Protein AF-A0A6Y3K662-F1 (afdb_monomer_lite)

Sequence (107 aa):
YLSFSSQSGLGRIIANTASINRITHNINVAFVADLAATLLAMVRSGDGVAWIPQSLARQDIEAKTIVTAAEKESNLWVPIVIRLYRPAKRMPPDAEELWEIFVEEQI

Structure (mmCIF, N/CA/C/O backbone):
data_AF-A0A6Y3K662-F1
#
_entry.id   AF-A0A6Y3K662-F1
#
loop_
_atom_site.group_PDB
_atom_site.id
_atom_site.type_symbol
_atom_site.label_atom_id
_atom_site.label_alt_id
_atom_site.label_comp_id
_atom_site.label_asym_id
_atom_site.label_entity_id
_atom_site.label_seq_id
_atom_site.pdbx_PDB_ins_code
_atom_site.Cartn_x
_atom_site.Cartn_y
_atom_site.Cartn_z
_atom_site.occupancy
_atom_site.B_iso_or_equiv
_atom_site.auth_seq_id
_atom_site.auth_comp_id
_atom_site.auth_asym_id
_atom_site.auth_atom_id
_atom_site.pdbx_PDB_model_num
ATOM 1 N N . TYR A 1 1 ? -10.172 -5.797 10.967 1.00 96.50 1 TYR A N 1
ATOM 2 C CA . TYR A 1 1 ? -9.280 -4.876 10.241 1.00 96.50 1 TYR A CA 1
ATOM 3 C C . TYR A 1 1 ? -9.619 -4.915 8.759 1.00 96.50 1 TYR A C 1
ATOM 5 O O . TYR A 1 1 ? -10.269 -5.860 8.313 1.00 96.50 1 TYR A O 1
ATOM 13 N N . LEU A 1 2 ? -9.237 -3.880 8.021 1.00 98.19 2 LEU A N 1
ATOM 14 C CA . LEU A 1 2 ? -9.445 -3.779 6.581 1.00 98.19 2 LEU A CA 1
ATOM 15 C C . LEU A 1 2 ? -8.182 -4.319 5.899 1.00 98.19 2 LEU A C 1
ATOM 17 O O . LEU A 1 2 ? -7.081 -3.818 6.143 1.00 98.19 2 LEU A O 1
ATOM 21 N N . SER A 1 3 ? -8.324 -5.385 5.116 1.00 97.69 3 SER A N 1
ATOM 22 C CA . SER A 1 3 ? -7.195 -6.135 4.569 1.00 97.69 3 SER A CA 1
ATOM 23 C C . SER A 1 3 ? -7.004 -5.867 3.085 1.00 97.69 3 SER A C 1
ATOM 25 O O . SER A 1 3 ? -7.952 -5.627 2.340 1.00 97.69 3 SER A O 1
ATOM 27 N N . PHE A 1 4 ? -5.766 -6.001 2.629 1.00 97.81 4 PHE A N 1
ATOM 28 C CA . PHE A 1 4 ? -5.522 -6.190 1.210 1.00 97.81 4 PHE A CA 1
ATOM 29 C C . PHE A 1 4 ? -5.912 -7.607 0.775 1.00 97.81 4 PHE A C 1
ATOM 31 O O . PHE A 1 4 ? -5.860 -8.543 1.580 1.00 97.81 4 PHE A O 1
ATOM 38 N N . SER A 1 5 ? -6.266 -7.770 -0.499 1.00 96.56 5 SER A N 1
ATOM 39 C CA . SER A 1 5 ? -6.419 -9.091 -1.115 1.00 96.56 5 SER A CA 1
ATOM 40 C C . SER A 1 5 ? -5.056 -9.767 -1.349 1.00 96.56 5 SER A C 1
ATOM 42 O O . SER A 1 5 ? -4.008 -9.115 -1.346 1.00 96.56 5 SER A O 1
ATOM 44 N N . SER A 1 6 ? -5.065 -11.073 -1.632 1.00 93.69 6 SER A N 1
ATOM 45 C CA . SER A 1 6 ? -3.867 -11.831 -2.027 1.00 93.69 6 SER A CA 1
ATOM 46 C C . SER A 1 6 ? -3.300 -11.439 -3.403 1.00 93.69 6 SER A C 1
ATOM 48 O O . SER A 1 6 ? -2.123 -11.689 -3.685 1.00 93.69 6 SER A O 1
ATOM 50 N N . GLN A 1 7 ? -4.102 -10.791 -4.253 1.00 93.94 7 GLN A N 1
ATOM 51 C CA . GLN A 1 7 ? -3.681 -10.300 -5.569 1.00 93.94 7 GLN A CA 1
ATOM 52 C C . GLN A 1 7 ? -2.913 -8.977 -5.471 1.00 93.94 7 GLN A C 1
ATOM 54 O O . GLN A 1 7 ? -2.045 -8.701 -6.306 1.00 93.94 7 GLN A O 1
ATOM 59 N N . SER A 1 8 ? -3.133 -8.204 -4.405 1.00 95.69 8 SER A N 1
ATOM 60 C CA . SER A 1 8 ? -2.401 -6.966 -4.145 1.00 95.69 8 SER A CA 1
ATOM 61 C C . SER A 1 8 ? -0.932 -7.231 -3.808 1.00 95.69 8 SER A C 1
ATOM 63 O O . SER A 1 8 ? -0.600 -8.059 -2.956 1.00 95.69 8 SER A O 1
ATOM 65 N N . GLY A 1 9 ? -0.027 -6.472 -4.435 1.00 94.50 9 GLY A N 1
ATOM 66 C CA . GLY A 1 9 ? 1.394 -6.480 -4.072 1.00 94.50 9 GLY A CA 1
ATOM 67 C C . GLY A 1 9 ? 1.616 -6.100 -2.606 1.00 94.50 9 GLY A C 1
ATOM 68 O O . GLY A 1 9 ? 2.377 -6.768 -1.910 1.00 94.50 9 GLY A O 1
ATOM 69 N N . LEU A 1 10 ? 0.882 -5.096 -2.111 1.00 95.69 10 LEU A N 1
ATOM 70 C CA . LEU A 1 10 ? 0.909 -4.709 -0.698 1.00 95.69 10 LEU A CA 1
ATOM 71 C C . LEU A 1 10 ? 0.350 -5.821 0.191 1.00 95.69 10 LEU A C 1
ATOM 73 O O . LEU A 1 10 ? 0.942 -6.121 1.222 1.00 95.69 10 LEU A O 1
ATOM 77 N N . GLY A 1 11 ? -0.723 -6.491 -0.234 1.00 95.88 11 GLY A N 1
ATOM 78 C CA . GLY A 1 11 ? -1.266 -7.643 0.488 1.00 95.88 11 GLY A CA 1
ATO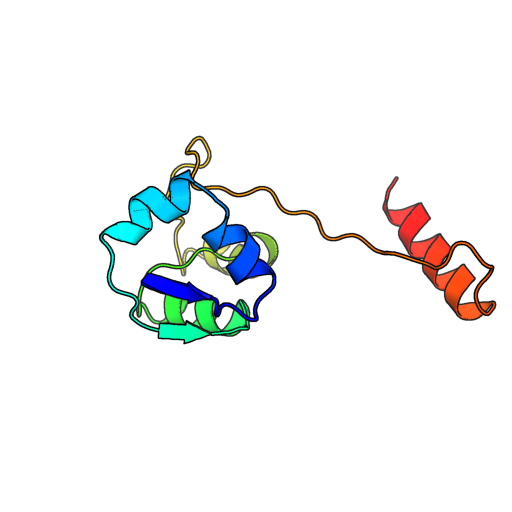M 79 C C . GLY A 1 11 ? -0.250 -8.762 0.673 1.00 95.88 11 GLY A C 1
ATOM 80 O O . GLY A 1 11 ? -0.116 -9.284 1.777 1.00 95.88 11 GLY A O 1
ATOM 81 N N . ARG A 1 12 ? 0.552 -9.060 -0.356 1.00 95.81 12 ARG A N 1
ATOM 82 C CA . ARG A 1 12 ? 1.652 -10.029 -0.240 1.00 95.81 12 ARG A CA 1
ATOM 83 C C . ARG A 1 12 ? 2.750 -9.567 0.714 1.00 95.81 12 ARG A C 1
ATOM 85 O O . ARG A 1 12 ? 3.248 -10.394 1.469 1.00 95.81 12 ARG A O 1
ATOM 92 N N . ILE A 1 13 ? 3.114 -8.283 0.718 1.00 95.88 13 ILE A N 1
ATOM 93 C CA . ILE A 1 13 ? 4.100 -7.744 1.672 1.00 95.88 13 ILE A CA 1
ATOM 94 C C . ILE A 1 13 ? 3.588 -7.911 3.108 1.00 95.88 13 ILE A C 1
ATOM 96 O O . ILE A 1 13 ? 4.291 -8.455 3.960 1.00 95.88 13 ILE A O 1
ATOM 100 N N . ILE A 1 14 ? 2.343 -7.508 3.363 1.00 95.56 14 ILE A N 1
ATOM 101 C CA . ILE A 1 14 ? 1.716 -7.585 4.686 1.00 95.56 14 ILE A CA 1
ATOM 102 C C . ILE A 1 14 ? 1.602 -9.041 5.154 1.00 95.56 14 ILE A C 1
ATOM 104 O O . ILE A 1 14 ? 2.048 -9.362 6.252 1.00 95.56 14 ILE A O 1
ATOM 108 N N . ALA A 1 15 ? 1.107 -9.937 4.297 1.00 93.62 15 ALA A N 1
ATOM 109 C CA . ALA A 1 15 ? 0.965 -11.362 4.597 1.00 93.62 15 ALA A CA 1
ATOM 110 C C . ALA A 1 15 ? 2.302 -12.100 4.785 1.00 93.62 15 ALA A C 1
ATOM 112 O O . ALA A 1 15 ? 2.313 -13.215 5.297 1.00 93.62 15 ALA A O 1
ATOM 113 N N . ASN A 1 16 ? 3.433 -11.515 4.379 1.00 94.88 16 ASN A N 1
ATOM 114 C CA . ASN A 1 16 ? 4.771 -12.063 4.627 1.00 94.88 16 ASN A CA 1
ATOM 115 C C . ASN A 1 16 ? 5.524 -11.305 5.735 1.00 94.88 16 ASN A C 1
ATOM 117 O O . ASN A 1 16 ? 6.696 -11.576 5.990 1.00 94.88 16 ASN A O 1
ATOM 121 N N . THR A 1 17 ? 4.859 -10.381 6.432 1.00 96.25 17 THR A N 1
ATOM 122 C CA . THR A 1 17 ? 5.433 -9.653 7.564 1.00 96.25 17 THR A CA 1
ATOM 123 C C . THR A 1 17 ? 5.047 -10.349 8.869 1.00 96.25 17 THR A C 1
ATOM 125 O O . THR A 1 17 ? 3.901 -10.283 9.312 1.00 96.25 17 THR A O 1
ATOM 128 N N . ALA A 1 18 ? 6.009 -11.015 9.516 1.00 95.69 18 ALA A N 1
ATOM 129 C CA . ALA A 1 18 ? 5.753 -11.881 10.673 1.00 95.69 18 ALA A CA 1
ATOM 130 C C . ALA A 1 18 ? 5.068 -11.170 11.857 1.00 95.69 18 ALA A C 1
ATOM 132 O O . ALA A 1 18 ? 4.162 -11.723 12.480 1.00 95.69 18 ALA A O 1
ATOM 133 N N . SER A 1 19 ? 5.477 -9.937 12.157 1.00 95.50 19 SER A N 1
ATOM 134 C CA . SER A 1 19 ? 4.891 -9.114 13.220 1.00 95.50 19 SER A CA 1
ATOM 135 C C . SER A 1 19 ? 3.420 -8.798 12.968 1.00 95.50 19 SER A C 1
ATOM 137 O O . SER A 1 19 ? 2.609 -8.899 13.890 1.00 95.50 19 SER A O 1
ATOM 139 N N . ILE A 1 20 ? 3.076 -8.479 11.717 1.00 95.56 20 ILE A N 1
ATOM 140 C CA . ILE A 1 20 ? 1.705 -8.196 11.303 1.00 95.56 20 ILE A CA 1
ATOM 141 C C . ILE A 1 20 ? 0.869 -9.473 11.338 1.00 95.56 20 ILE A C 1
ATOM 143 O O . ILE A 1 20 ? -0.169 -9.489 11.988 1.00 95.56 20 ILE A O 1
ATOM 147 N N . ASN A 1 21 ? 1.358 -10.570 10.758 1.00 94.12 21 ASN A N 1
ATOM 148 C CA . ASN A 1 21 ? 0.663 -11.858 10.813 1.00 94.12 21 ASN A CA 1
ATOM 149 C C . ASN A 1 21 ? 0.337 -12.286 12.246 1.00 94.12 21 ASN A C 1
ATOM 151 O O . ASN A 1 21 ? -0.756 -12.782 12.512 1.00 94.12 21 ASN A O 1
ATOM 155 N N . ARG A 1 22 ? 1.271 -12.073 13.182 1.00 94.56 22 ARG A N 1
ATOM 156 C CA . ARG A 1 22 ? 1.065 -12.407 14.594 1.00 94.56 22 ARG A CA 1
ATOM 157 C C . ARG A 1 22 ? -0.092 -11.621 15.207 1.00 94.56 22 ARG A C 1
ATOM 159 O O . ARG A 1 22 ? -0.864 -12.200 15.963 1.00 94.56 22 ARG A O 1
ATOM 166 N N . ILE A 1 23 ? -0.209 -10.325 14.910 1.00 93.44 23 ILE A N 1
ATOM 167 C CA . ILE A 1 23 ? -1.287 -9.499 15.468 1.00 93.44 23 ILE A CA 1
ATOM 168 C C . ILE A 1 23 ? -2.613 -9.742 14.742 1.00 93.44 23 ILE A C 1
ATOM 170 O O . ILE A 1 23 ? -3.650 -9.807 15.392 1.00 93.44 23 ILE A O 1
ATOM 174 N N . THR A 1 24 ? -2.599 -9.954 13.424 1.00 93.50 24 THR A N 1
ATOM 175 C CA . THR A 1 24 ? -3.819 -10.187 12.638 1.00 93.50 24 THR A CA 1
ATOM 176 C C . THR A 1 24 ? -4.397 -11.582 12.819 1.00 93.50 24 THR A C 1
ATOM 178 O O . THR A 1 24 ? -5.570 -11.767 12.515 1.00 93.50 24 THR A O 1
ATOM 181 N N . HIS A 1 25 ? -3.634 -12.547 13.346 1.00 90.94 25 HIS A N 1
ATOM 182 C CA . HIS A 1 25 ? -4.113 -13.913 13.589 1.00 90.94 25 HIS A CA 1
ATOM 183 C C . HIS A 1 25 ? -5.396 -13.964 14.436 1.00 90.94 25 HIS A C 1
ATOM 185 O O . HIS A 1 25 ? -6.244 -14.819 14.213 1.00 90.94 25 HIS A O 1
ATOM 191 N N . ASN A 1 26 ? -5.557 -13.014 15.363 1.00 89.81 26 ASN A N 1
ATOM 192 C CA . ASN A 1 26 ? -6.706 -12.932 16.268 1.00 89.81 26 ASN A CA 1
ATOM 193 C C . ASN A 1 26 ? -7.656 -11.766 15.934 1.00 89.81 26 ASN A C 1
ATOM 195 O O . ASN A 1 26 ? -8.434 -11.345 16.788 1.00 89.81 26 ASN A O 1
ATOM 199 N N . ILE A 1 27 ? -7.582 -11.200 14.724 1.00 92.44 27 ILE A N 1
ATOM 200 C CA . ILE A 1 27 ? -8.408 -10.056 14.316 1.00 92.44 27 ILE A CA 1
ATOM 201 C C . ILE A 1 27 ? -9.273 -10.451 13.120 1.00 92.44 27 ILE A C 1
ATOM 203 O O . ILE A 1 27 ? -8.766 -10.844 12.073 1.00 92.44 27 ILE A O 1
ATOM 207 N N . ASN A 1 28 ? -10.586 -10.246 13.234 1.00 94.19 28 ASN A N 1
ATOM 208 C CA . ASN A 1 28 ? -11.515 -10.474 12.128 1.00 94.19 28 ASN A CA 1
ATOM 209 C C . ASN A 1 28 ? -11.231 -9.530 10.953 1.00 94.19 28 ASN A C 1
ATOM 211 O O . ASN A 1 28 ? -11.055 -8.319 11.136 1.00 94.19 28 ASN A O 1
ATOM 215 N N . VAL A 1 29 ? -11.237 -10.069 9.735 1.00 96.50 29 VAL A N 1
ATOM 216 C CA . VAL A 1 29 ? -11.200 -9.274 8.503 1.00 96.50 29 VAL A CA 1
ATOM 217 C C . VAL A 1 29 ? -12.600 -8.715 8.255 1.00 96.50 29 VAL A C 1
ATOM 219 O O . VAL A 1 29 ? -13.545 -9.475 8.081 1.00 96.50 29 VAL A O 1
ATOM 222 N N . ALA A 1 30 ? -12.734 -7.389 8.263 1.00 97.12 30 ALA A N 1
ATOM 223 C CA . ALA A 1 30 ? -14.016 -6.708 8.055 1.00 97.12 30 ALA A CA 1
ATOM 224 C C . ALA A 1 30 ? -14.286 -6.426 6.569 1.00 97.12 30 ALA A C 1
ATOM 226 O O . ALA A 1 30 ? -15.432 -6.408 6.135 1.00 97.12 30 ALA A O 1
ATOM 227 N N . PHE A 1 31 ? -13.223 -6.215 5.790 1.00 98.00 31 PHE A N 1
ATOM 228 C CA . PHE A 1 31 ? -13.295 -5.926 4.362 1.00 98.00 31 PHE A CA 1
ATOM 229 C C . PHE A 1 31 ? -11.977 -6.279 3.670 1.00 98.00 31 PHE A C 1
ATOM 231 O O . PHE A 1 31 ? -10.924 -6.287 4.317 1.00 98.00 31 PHE A O 1
ATOM 238 N N . VAL A 1 32 ? -12.032 -6.541 2.361 1.00 97.88 32 VAL A N 1
ATOM 239 C CA . VAL A 1 32 ? -10.866 -6.853 1.525 1.00 97.88 32 VAL A CA 1
ATOM 240 C C . VAL A 1 32 ? -10.877 -5.994 0.260 1.00 97.88 32 VAL A C 1
ATOM 242 O O . VAL A 1 32 ? -11.884 -5.957 -0.440 1.00 97.88 32 VAL A O 1
ATOM 245 N N . ALA A 1 33 ? -9.753 -5.348 -0.063 1.00 97.62 33 ALA A N 1
ATOM 246 C CA . ALA A 1 33 ? -9.583 -4.586 -1.306 1.00 97.62 33 ALA A CA 1
ATOM 247 C C . ALA A 1 33 ? -8.197 -4.780 -1.932 1.00 97.62 33 ALA A C 1
ATOM 249 O O . ALA A 1 33 ? -7.232 -5.110 -1.250 1.00 97.62 33 ALA A O 1
ATOM 250 N N . ASP A 1 34 ? -8.062 -4.505 -3.228 1.00 96.00 34 ASP A N 1
ATOM 251 C CA . ASP A 1 34 ? -6.748 -4.472 -3.886 1.00 96.00 34 ASP A CA 1
ATOM 252 C C . ASP A 1 34 ? -6.039 -3.125 -3.729 1.00 96.00 34 ASP A C 1
ATOM 254 O O . ASP A 1 34 ? -4.813 -3.062 -3.587 1.00 96.00 34 ASP A O 1
ATOM 258 N N . LEU A 1 35 ? -6.824 -2.046 -3.753 1.00 96.62 35 LEU A N 1
ATOM 259 C CA . LEU A 1 35 ? -6.346 -0.673 -3.821 1.00 96.62 35 LEU A CA 1
ATOM 260 C C . LEU A 1 35 ? -6.219 -0.055 -2.429 1.00 96.62 35 LEU A C 1
ATOM 262 O O . LEU A 1 35 ? -7.167 -0.031 -1.644 1.00 96.62 35 LEU A O 1
ATOM 266 N N . ALA A 1 36 ? -5.059 0.545 -2.158 1.00 96.69 36 ALA A N 1
ATOM 267 C CA . ALA A 1 36 ? -4.802 1.236 -0.895 1.00 96.69 36 ALA A CA 1
ATOM 268 C C . ALA A 1 36 ? -5.737 2.439 -0.684 1.00 96.69 36 ALA A C 1
ATOM 270 O O . ALA A 1 36 ? -6.134 2.714 0.444 1.00 96.69 36 ALA A O 1
ATOM 271 N N . ALA A 1 37 ? -6.134 3.118 -1.765 1.00 97.00 37 ALA A N 1
ATOM 272 C CA . ALA A 1 37 ? -7.064 4.245 -1.707 1.00 97.00 37 ALA A CA 1
ATOM 273 C C . ALA A 1 37 ? -8.460 3.832 -1.210 1.00 97.00 37 ALA A C 1
ATOM 275 O O . ALA A 1 37 ? -9.075 4.568 -0.443 1.00 97.00 37 ALA A O 1
ATOM 276 N N . THR A 1 38 ? -8.934 2.638 -1.585 1.00 98.00 38 THR A N 1
ATOM 277 C CA . THR A 1 38 ? -10.206 2.092 -1.091 1.00 98.00 38 THR A CA 1
ATOM 278 C C . THR A 1 38 ? -10.141 1.847 0.412 1.00 98.00 38 THR A C 1
ATOM 280 O O . THR A 1 38 ? -11.028 2.281 1.141 1.00 98.00 38 THR A O 1
ATOM 283 N N . LEU A 1 39 ? -9.061 1.220 0.892 1.00 98.31 39 LEU A N 1
ATOM 284 C CA . LEU A 1 39 ? -8.873 1.009 2.328 1.00 98.31 39 LEU A CA 1
ATOM 285 C C . LEU A 1 39 ? -8.759 2.343 3.079 1.00 98.31 39 LEU A C 1
ATOM 287 O O . LEU A 1 39 ? -9.346 2.479 4.145 1.00 98.31 39 LEU A O 1
ATOM 291 N N . LEU A 1 40 ? -8.072 3.346 2.519 1.00 98.38 40 LEU A N 1
ATOM 292 C CA . LEU A 1 40 ? -7.949 4.672 3.136 1.00 98.38 40 LEU A CA 1
ATOM 293 C C . LEU A 1 40 ? -9.303 5.374 3.277 1.00 98.38 40 LEU A C 1
ATOM 295 O O . LEU A 1 40 ? -9.572 5.962 4.321 1.00 98.38 40 LEU A O 1
ATOM 299 N N . ALA A 1 41 ? -10.166 5.296 2.261 1.00 98.06 41 ALA A N 1
ATOM 300 C CA . ALA A 1 41 ? -11.519 5.843 2.339 1.00 98.06 41 ALA A CA 1
ATOM 301 C C . ALA A 1 41 ? -12.318 5.214 3.492 1.00 98.06 41 ALA A C 1
ATOM 303 O O . ALA A 1 41 ? -12.931 5.933 4.273 1.00 98.06 41 ALA A O 1
ATOM 304 N N . MET A 1 42 ? -12.231 3.895 3.659 1.00 98.19 42 MET A N 1
ATOM 305 C CA . MET A 1 42 ? -12.900 3.180 4.749 1.00 98.19 42 MET A CA 1
ATOM 306 C C . MET A 1 42 ? -12.305 3.493 6.130 1.00 98.19 42 MET A C 1
ATOM 308 O O . MET A 1 42 ? -13.038 3.636 7.107 1.00 98.19 42 MET A O 1
ATOM 312 N N . VAL A 1 43 ? -10.980 3.668 6.230 1.00 98.31 43 VAL A N 1
ATOM 313 C CA . VAL A 1 43 ? -10.341 4.144 7.472 1.00 98.31 43 VAL A CA 1
ATOM 314 C C . VAL A 1 43 ? -10.879 5.527 7.850 1.00 98.31 43 VAL A C 1
ATOM 316 O O . VAL A 1 43 ? -11.231 5.741 9.006 1.00 98.31 43 VAL A O 1
ATOM 319 N N . ARG A 1 44 ? -10.998 6.452 6.886 1.00 97.62 44 ARG A N 1
ATOM 320 C CA . ARG A 1 44 ? -11.580 7.791 7.112 1.00 97.62 44 ARG A CA 1
ATOM 321 C C . ARG A 1 44 ? -13.038 7.724 7.571 1.00 97.62 44 ARG A C 1
ATOM 323 O O . ARG A 1 44 ? -13.456 8.551 8.373 1.00 97.62 44 ARG A O 1
ATOM 330 N N . SER A 1 45 ? -13.794 6.747 7.079 1.00 97.50 45 SER A N 1
ATOM 331 C CA . SER A 1 45 ? -15.181 6.493 7.483 1.00 97.50 45 SER A CA 1
ATOM 332 C C . SER A 1 45 ? -15.315 5.807 8.848 1.00 97.50 45 SER A C 1
ATOM 334 O O . SER A 1 45 ? -16.422 5.719 9.371 1.00 97.50 45 SER A O 1
ATOM 336 N N . GLY A 1 46 ? -14.210 5.359 9.453 1.00 97.06 46 GLY A N 1
ATOM 337 C CA . GLY A 1 46 ? -14.216 4.679 10.748 1.00 97.06 46 GLY A CA 1
ATOM 338 C C . GLY A 1 46 ? -14.533 3.182 10.674 1.00 97.06 46 GLY A C 1
ATOM 339 O O . GLY A 1 46 ? -14.762 2.562 11.709 1.00 97.06 46 GLY A O 1
ATOM 340 N N . ASP A 1 47 ? -14.499 2.576 9.484 1.00 97.19 47 ASP A N 1
ATOM 341 C CA . ASP A 1 47 ? -14.864 1.165 9.276 1.00 97.19 47 ASP A CA 1
ATOM 342 C C . ASP A 1 47 ? -13.814 0.178 9.820 1.00 97.19 47 ASP A C 1
ATOM 344 O O . ASP A 1 47 ? -14.040 -1.033 9.900 1.00 97.19 47 ASP A O 1
ATOM 348 N N . GLY A 1 48 ? -12.631 0.672 10.191 1.00 96.38 48 GLY A N 1
ATOM 349 C CA . GLY A 1 48 ? -11.608 -0.118 10.859 1.00 96.38 48 GLY A CA 1
ATOM 350 C C . GLY A 1 48 ? -10.195 0.425 10.687 1.00 96.38 48 GLY A C 1
ATOM 351 O O . GLY A 1 48 ? -9.968 1.544 10.240 1.00 96.38 48 GLY A O 1
ATOM 352 N N . VAL A 1 49 ? -9.226 -0.415 11.049 1.00 97.12 49 VAL A N 1
ATOM 353 C CA . VAL A 1 49 ? -7.787 -0.138 10.932 1.00 97.12 49 VAL A CA 1
ATOM 354 C C . VAL A 1 49 ? -7.216 -0.880 9.725 1.00 97.12 49 VAL A C 1
ATOM 356 O O . VAL A 1 49 ? -7.630 -2.009 9.451 1.00 97.12 49 VAL A O 1
ATOM 359 N N . ALA A 1 50 ? -6.254 -0.269 9.033 1.00 97.50 50 ALA A N 1
ATOM 360 C CA . ALA A 1 50 ? -5.556 -0.845 7.888 1.00 97.50 50 ALA A CA 1
ATOM 361 C C . ALA A 1 50 ? -4.067 -0.467 7.904 1.00 97.50 50 ALA A C 1
ATOM 363 O O . ALA A 1 50 ? -3.703 0.615 8.363 1.00 97.50 50 ALA A O 1
ATOM 364 N N . TRP A 1 51 ? -3.216 -1.321 7.333 1.00 97.31 51 TRP A N 1
ATOM 365 C CA . TRP A 1 51 ? -1.868 -0.916 6.930 1.00 97.31 51 TRP A CA 1
ATOM 366 C C . TRP A 1 51 ? -1.953 -0.211 5.577 1.00 97.31 51 TRP A C 1
ATOM 368 O O . TRP A 1 51 ? -2.452 -0.794 4.620 1.00 97.31 51 TRP A O 1
ATOM 378 N N . ILE A 1 52 ? -1.483 1.034 5.486 1.00 96.75 52 ILE A N 1
ATOM 379 C CA . ILE A 1 52 ? -1.564 1.863 4.271 1.00 96.75 52 ILE A CA 1
ATOM 380 C C . ILE A 1 52 ? -0.203 2.528 4.024 1.00 96.75 52 ILE A C 1
ATOM 382 O O . ILE A 1 52 ? 0.446 2.932 4.992 1.00 96.75 52 ILE A O 1
AT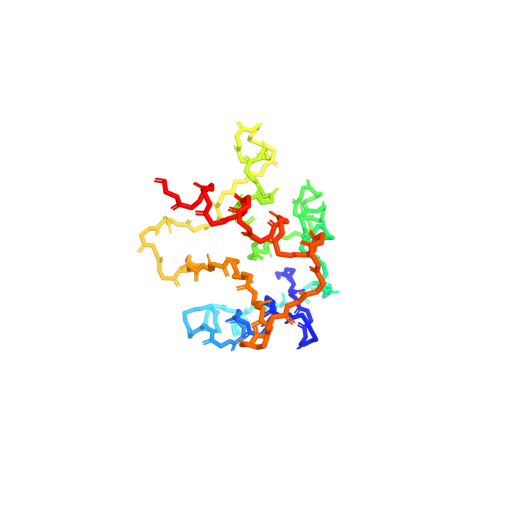OM 386 N N . PRO A 1 53 ? 0.255 2.667 2.761 1.00 96.06 53 PRO A N 1
ATOM 387 C CA . PRO A 1 53 ? 1.464 3.424 2.455 1.00 96.06 53 PRO A CA 1
ATOM 388 C C . PRO A 1 53 ? 1.412 4.839 3.038 1.00 96.06 53 PRO A C 1
ATOM 390 O O . PRO A 1 53 ? 0.462 5.587 2.802 1.00 96.06 53 PRO A O 1
ATOM 393 N N . GLN A 1 54 ? 2.466 5.230 3.757 1.00 94.75 54 GLN A N 1
ATOM 394 C CA . GLN A 1 54 ? 2.530 6.532 4.424 1.00 94.75 54 GLN A CA 1
ATOM 395 C C . GLN A 1 54 ? 2.358 7.699 3.444 1.00 94.75 54 GLN A C 1
ATOM 397 O O . GLN A 1 54 ? 1.715 8.685 3.783 1.00 94.75 54 GLN A O 1
ATOM 402 N N . SER A 1 55 ? 2.897 7.590 2.225 1.00 94.38 55 SER A N 1
ATOM 403 C CA . SER A 1 55 ? 2.761 8.628 1.198 1.00 94.38 55 SER A CA 1
ATOM 404 C C . SER A 1 55 ? 1.309 8.919 0.826 1.00 94.38 55 SER A C 1
ATOM 406 O O . SER A 1 55 ? 0.991 10.067 0.530 1.00 94.38 55 SER A O 1
ATOM 408 N N . LEU A 1 56 ? 0.440 7.907 0.884 1.00 95.88 56 LEU A N 1
ATOM 409 C CA . LEU A 1 56 ? -0.980 8.030 0.576 1.00 95.88 56 LEU A CA 1
ATOM 410 C C . LEU A 1 56 ? -1.778 8.592 1.761 1.00 95.88 56 LEU A C 1
ATOM 412 O O . LEU A 1 56 ? -2.680 9.393 1.565 1.00 95.88 56 LEU A O 1
ATOM 416 N N . ALA A 1 57 ? -1.428 8.192 2.985 1.00 96.75 57 ALA A N 1
ATOM 417 C CA . ALA A 1 57 ? -2.114 8.604 4.212 1.00 96.75 57 ALA A CA 1
ATOM 418 C C . ALA A 1 57 ? -1.611 9.942 4.794 1.00 96.75 57 ALA A C 1
ATOM 420 O O . ALA A 1 57 ? -2.169 10.437 5.772 1.00 96.75 57 ALA A O 1
ATOM 421 N N . ARG A 1 58 ? -0.536 10.519 4.234 1.00 96.75 58 ARG A N 1
ATOM 422 C CA . ARG A 1 58 ? 0.182 11.670 4.808 1.00 96.75 58 ARG A CA 1
ATOM 423 C C . ARG A 1 58 ? -0.736 12.856 5.094 1.00 96.75 58 ARG A C 1
ATOM 425 O O . ARG A 1 58 ? -0.738 13.351 6.215 1.00 96.75 58 ARG A O 1
ATOM 432 N N . GLN A 1 59 ? -1.526 13.262 4.102 1.00 97.06 59 GLN A N 1
ATOM 433 C CA . GLN A 1 59 ? -2.415 14.420 4.224 1.00 97.06 59 GLN A CA 1
ATOM 434 C C . GLN A 1 59 ? -3.462 14.222 5.326 1.00 97.06 59 GLN A C 1
ATOM 436 O O . GLN A 1 59 ? -3.750 15.150 6.071 1.00 97.06 59 GLN A O 1
ATOM 441 N N . ASP A 1 60 ? -3.999 13.009 5.473 1.00 97.88 60 ASP A N 1
ATOM 442 C CA . ASP A 1 60 ? -4.995 12.705 6.504 1.00 97.88 60 ASP A CA 1
ATOM 443 C C . ASP A 1 60 ? -4.414 12.716 7.914 1.00 97.88 60 ASP A C 1
ATOM 445 O O . ASP A 1 60 ? -5.053 13.179 8.857 1.00 97.88 60 ASP A O 1
ATOM 449 N N . ILE A 1 61 ? -3.183 12.223 8.057 1.00 96.88 61 ILE A N 1
ATOM 450 C CA . ILE A 1 61 ? -2.462 12.253 9.330 1.00 96.88 61 ILE A CA 1
ATOM 451 C C . ILE A 1 61 ? -2.148 13.704 9.718 1.00 96.88 61 ILE A C 1
ATOM 453 O O . ILE A 1 61 ? -2.372 14.093 10.863 1.00 96.88 61 ILE A O 1
ATOM 457 N N . GLU A 1 62 ? -1.671 14.519 8.774 1.00 97.50 62 GLU A N 1
ATOM 458 C CA . GLU A 1 62 ? -1.390 15.946 8.991 1.00 97.50 62 GLU A CA 1
ATOM 459 C C . GLU A 1 62 ? -2.660 16.730 9.347 1.00 97.50 62 GLU A C 1
ATOM 461 O O . GLU A 1 62 ? -2.655 17.532 10.282 1.00 97.50 62 GLU A O 1
ATOM 466 N N . ALA A 1 63 ? -3.769 16.441 8.662 1.00 97.56 63 ALA A N 1
ATOM 467 C CA . ALA A 1 63 ? -5.080 17.020 8.938 1.00 97.56 63 ALA A CA 1
ATOM 468 C C . ALA A 1 63 ? -5.766 16.436 10.188 1.00 97.56 63 ALA A C 1
ATOM 470 O O . ALA A 1 63 ? -6.830 16.917 10.577 1.00 97.56 63 ALA A O 1
ATOM 471 N N . LYS A 1 64 ? -5.177 15.413 10.824 1.00 97.00 64 LYS A N 1
ATOM 472 C CA . LYS A 1 64 ? -5.737 14.671 11.966 1.00 97.00 64 LYS A CA 1
ATOM 473 C C . LYS A 1 64 ? -7.120 14.062 11.695 1.00 97.00 64 LYS A C 1
ATOM 475 O O . LYS A 1 64 ? -7.891 13.850 12.628 1.00 97.00 64 LYS A O 1
ATOM 480 N N . THR A 1 65 ? -7.439 13.769 10.435 1.00 97.12 65 THR A N 1
ATOM 481 C CA . THR A 1 65 ? -8.673 13.055 10.059 1.00 97.12 65 THR A CA 1
ATOM 482 C C . THR A 1 65 ? -8.554 11.556 10.323 1.00 97.12 65 THR A C 1
ATOM 484 O O . THR A 1 65 ? -9.561 10.886 10.529 1.00 97.12 65 THR A O 1
ATOM 487 N N . ILE A 1 66 ? -7.325 11.038 10.371 1.00 97.62 66 ILE A N 1
ATOM 488 C CA . ILE A 1 66 ? -6.986 9.693 10.844 1.00 97.62 66 ILE A CA 1
ATOM 489 C C . ILE A 1 66 ? -5.756 9.771 11.755 1.00 97.62 66 ILE A C 1
ATOM 491 O O . ILE A 1 66 ? -5.026 10.764 11.760 1.00 97.62 66 ILE A O 1
ATOM 495 N N . VAL A 1 67 ? -5.487 8.699 12.499 1.00 96.75 67 VAL A N 1
ATOM 496 C CA . VAL A 1 67 ? -4.302 8.582 13.361 1.00 96.75 67 VAL A CA 1
ATOM 497 C C . VAL A 1 67 ? -3.571 7.267 13.114 1.00 96.75 67 VAL A C 1
ATOM 499 O O . VAL A 1 67 ? -4.157 6.279 12.674 1.00 96.75 67 VAL A O 1
ATOM 502 N N . THR A 1 68 ? -2.273 7.238 13.408 1.00 96.44 68 THR A N 1
ATOM 503 C CA . THR A 1 68 ? -1.483 6.002 13.382 1.00 96.44 68 THR A CA 1
ATOM 504 C C . THR A 1 68 ? -1.872 5.102 14.552 1.00 96.44 68 THR A C 1
ATOM 506 O O . THR A 1 68 ? -1.858 5.547 15.696 1.00 96.44 68 THR A O 1
ATOM 509 N N . ALA A 1 69 ? -2.165 3.828 14.280 1.00 95.19 69 ALA A N 1
ATOM 510 C CA . ALA A 1 69 ? -2.561 2.860 15.309 1.00 95.19 69 ALA A CA 1
ATOM 511 C C . ALA A 1 69 ? -1.378 2.182 16.033 1.00 95.19 69 ALA A C 1
ATOM 513 O O . ALA A 1 69 ? -1.592 1.468 17.008 1.00 95.19 69 ALA A O 1
ATOM 514 N N . ALA A 1 70 ? -0.145 2.371 15.552 1.00 93.75 70 ALA A N 1
ATOM 515 C CA . ALA A 1 70 ? 1.061 1.772 16.116 1.00 93.75 70 ALA A CA 1
ATOM 516 C C . ALA A 1 70 ? 2.206 2.790 16.181 1.00 93.75 70 ALA A C 1
ATOM 518 O O . ALA A 1 70 ? 2.384 3.587 15.255 1.00 93.75 70 ALA A O 1
ATOM 519 N N . GLU A 1 71 ? 3.005 2.724 17.246 1.00 92.62 71 GLU A N 1
ATOM 520 C CA . GLU A 1 71 ? 4.225 3.524 17.418 1.00 92.62 71 GLU A CA 1
ATOM 521 C C . GLU A 1 71 ? 5.234 3.244 16.299 1.00 92.62 71 GLU A C 1
ATOM 523 O O . GLU A 1 71 ? 5.301 2.119 15.793 1.00 92.62 71 GLU A O 1
ATOM 528 N N . LYS A 1 72 ? 6.019 4.252 15.902 1.00 88.50 72 LYS A N 1
ATOM 529 C CA . LYS A 1 72 ? 6.970 4.148 14.778 1.00 88.50 72 LYS A CA 1
ATOM 530 C C . LYS A 1 72 ? 8.092 3.149 15.045 1.00 88.50 72 LYS A C 1
ATOM 532 O O . LYS A 1 72 ? 8.590 2.524 14.118 1.00 88.50 72 LYS A O 1
ATOM 537 N N . GLU A 1 73 ? 8.453 2.988 16.307 1.00 90.56 73 GLU A N 1
ATOM 538 C CA . GLU A 1 73 ? 9.490 2.093 16.809 1.00 90.56 73 GLU A CA 1
ATOM 539 C C . GLU A 1 73 ? 9.009 0.634 16.865 1.00 90.56 73 GLU A C 1
ATOM 541 O O . GLU A 1 73 ? 9.806 -0.287 17.050 1.00 90.56 73 GLU A O 1
ATOM 546 N N . SER A 1 74 ? 7.703 0.401 16.694 1.00 93.50 74 SER A N 1
ATOM 547 C CA . SER A 1 74 ? 7.147 -0.946 16.639 1.00 93.50 74 SER A CA 1
ATOM 548 C C . SER A 1 74 ? 7.532 -1.665 15.346 1.00 93.50 74 SER A C 1
ATOM 550 O O . SER A 1 74 ? 7.717 -1.075 14.283 1.00 93.50 74 SER A O 1
ATOM 552 N N . ASN A 1 75 ? 7.530 -2.995 15.395 1.00 93.38 75 ASN A N 1
ATOM 553 C CA . ASN A 1 75 ? 7.717 -3.839 14.215 1.00 93.38 75 ASN A CA 1
ATOM 554 C C . ASN A 1 75 ? 6.478 -3.897 13.296 1.00 93.38 75 ASN A C 1
ATOM 556 O O . ASN A 1 75 ? 6.408 -4.769 12.432 1.00 93.38 75 ASN A O 1
ATOM 560 N N . LEU A 1 76 ? 5.493 -3.014 13.481 1.00 95.62 76 LEU A N 1
ATOM 561 C CA . LEU A 1 76 ? 4.280 -2.932 12.660 1.00 95.62 76 LEU A CA 1
ATOM 562 C C . LEU A 1 76 ? 4.409 -1.926 11.507 1.00 95.62 76 LEU A C 1
ATOM 564 O O . LEU A 1 76 ? 3.515 -1.856 10.661 1.00 95.62 76 LEU A O 1
ATOM 568 N N . TRP A 1 77 ? 5.520 -1.186 11.452 1.00 95.94 77 TRP A N 1
ATOM 569 C CA . TRP A 1 77 ? 5.895 -0.334 10.328 1.00 95.94 77 TRP A CA 1
ATOM 570 C C . TRP A 1 77 ? 6.753 -1.124 9.340 1.00 95.94 77 TRP A C 1
ATOM 572 O O . TRP A 1 77 ? 7.829 -1.610 9.683 1.00 95.94 77 TRP A O 1
ATOM 582 N N . VAL A 1 78 ? 6.271 -1.256 8.103 1.00 95.00 78 VAL A N 1
ATOM 583 C CA . VAL A 1 78 ? 6.964 -2.011 7.051 1.00 95.00 78 VAL A CA 1
ATOM 584 C C . VAL A 1 78 ? 7.606 -1.036 6.068 1.00 95.00 78 VAL A C 1
ATOM 586 O O . VAL A 1 78 ? 6.875 -0.326 5.371 1.00 95.00 78 VAL A O 1
ATOM 589 N N . PRO A 1 79 ? 8.947 -0.976 5.983 1.00 93.88 79 PRO A N 1
ATOM 590 C CA . PRO A 1 79 ? 9.610 -0.138 5.000 1.00 93.88 79 PRO A CA 1
ATOM 591 C C . PRO A 1 79 ? 9.359 -0.698 3.599 1.00 93.88 79 PRO A C 1
ATOM 593 O O . PRO A 1 79 ? 9.582 -1.879 3.330 1.00 93.88 79 PRO A O 1
ATOM 596 N N . ILE A 1 80 ? 8.909 0.166 2.696 1.00 92.06 80 ILE A N 1
ATOM 597 C CA . ILE A 1 80 ? 8.703 -0.161 1.285 1.00 92.06 80 ILE A CA 1
ATOM 598 C C . ILE A 1 80 ? 9.365 0.902 0.415 1.00 92.06 80 ILE A C 1
ATOM 600 O O . ILE A 1 80 ? 9.466 2.064 0.803 1.00 92.06 80 ILE A O 1
ATOM 604 N N . VAL A 1 81 ? 9.799 0.496 -0.774 1.00 92.00 81 VAL A N 1
ATOM 605 C CA . VAL A 1 81 ? 10.393 1.384 -1.776 1.00 92.00 81 VAL A CA 1
ATOM 606 C C . VAL A 1 81 ? 9.717 1.156 -3.119 1.00 92.00 81 VAL A C 1
ATOM 608 O O . VAL A 1 81 ? 9.400 0.019 -3.475 1.00 92.00 81 VAL A O 1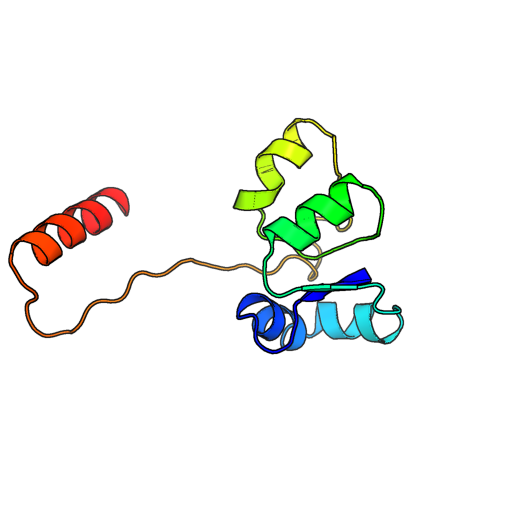
ATOM 611 N N . ILE A 1 82 ? 9.501 2.235 -3.865 1.00 89.62 82 ILE A N 1
ATOM 612 C CA . ILE A 1 82 ? 9.066 2.171 -5.260 1.00 89.62 82 ILE A CA 1
ATOM 613 C C . ILE A 1 82 ? 10.329 2.152 -6.114 1.00 89.62 82 ILE A C 1
ATOM 615 O O . ILE A 1 82 ? 11.229 2.962 -5.908 1.00 89.62 82 ILE A O 1
ATOM 619 N N . ARG A 1 83 ? 10.416 1.195 -7.039 1.00 91.69 83 ARG A N 1
ATOM 620 C CA . ARG A 1 83 ? 11.560 1.043 -7.939 1.00 91.69 83 ARG A CA 1
ATOM 621 C C . ARG A 1 83 ? 11.092 1.103 -9.380 1.00 91.69 83 ARG A C 1
ATOM 623 O O . ARG A 1 83 ? 10.107 0.456 -9.733 1.00 91.69 83 ARG A O 1
ATOM 630 N N . LEU A 1 84 ? 11.832 1.848 -10.189 1.00 92.81 84 LEU A N 1
ATOM 631 C CA . LEU A 1 84 ? 11.718 1.812 -11.637 1.00 92.81 84 LEU A CA 1
ATOM 632 C C . LEU A 1 84 ? 12.674 0.753 -12.183 1.00 92.81 84 LEU A C 1
ATOM 634 O O . LEU A 1 84 ? 13.779 0.569 -11.673 1.00 92.81 84 LEU A O 1
ATOM 638 N N . TYR A 1 85 ? 12.234 0.051 -13.219 1.00 93.56 85 TYR A N 1
ATOM 639 C CA . TYR A 1 85 ? 13.021 -0.965 -13.903 1.00 93.56 85 TYR A CA 1
ATOM 640 C C . TYR A 1 85 ? 12.997 -0.671 -15.399 1.00 93.56 85 TYR A C 1
ATOM 642 O O . TYR A 1 85 ? 11.930 -0.404 -15.952 1.00 93.56 85 T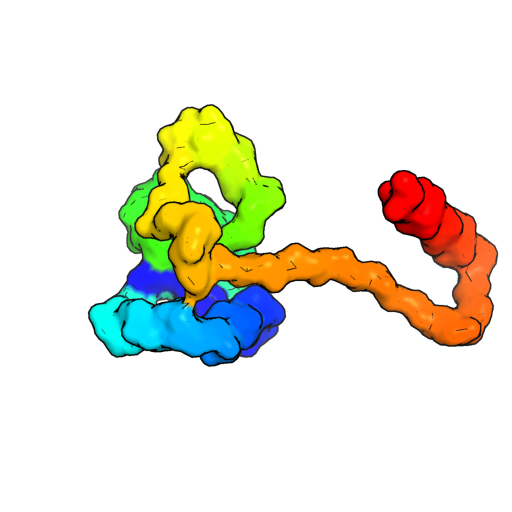YR A O 1
ATOM 650 N N . ARG A 1 86 ? 14.157 -0.772 -16.053 1.00 94.44 86 ARG A N 1
ATOM 651 C CA . ARG A 1 86 ? 14.283 -0.742 -17.514 1.00 94.44 86 ARG A CA 1
ATOM 652 C C . ARG A 1 86 ? 14.977 -2.002 -18.031 1.00 94.44 86 ARG A C 1
ATOM 654 O O . ARG A 1 86 ? 15.731 -2.629 -17.280 1.00 94.44 86 ARG A O 1
ATOM 661 N N . PRO A 1 87 ? 14.767 -2.383 -19.302 1.00 96.25 87 PRO A N 1
ATOM 662 C CA . PRO A 1 87 ? 15.594 -3.389 -19.951 1.00 96.25 87 PRO A CA 1
ATOM 663 C C . PRO A 1 87 ? 17.071 -2.977 -19.953 1.00 96.25 87 PRO A C 1
ATOM 665 O O . PRO A 1 87 ? 17.399 -1.799 -20.033 1.00 96.25 87 PRO A O 1
ATOM 668 N N . ALA A 1 88 ? 17.972 -3.962 -19.943 1.00 94.25 88 ALA A N 1
ATOM 669 C CA . ALA A 1 88 ? 19.403 -3.700 -20.126 1.00 94.25 88 ALA A CA 1
ATOM 670 C C . ALA A 1 88 ? 19.740 -3.226 -21.554 1.00 94.25 88 ALA A C 1
ATOM 672 O O . ALA A 1 88 ? 20.769 -2.596 -21.782 1.00 94.25 88 ALA A O 1
ATOM 673 N N . LYS A 1 89 ? 18.880 -3.548 -22.531 1.00 96.50 89 LYS A N 1
ATOM 674 C CA . LYS A 1 89 ? 18.989 -3.047 -23.902 1.00 96.50 89 LYS A CA 1
ATOM 675 C C . LYS A 1 89 ? 18.459 -1.615 -23.970 1.00 96.50 89 LYS A C 1
ATOM 677 O O . LYS A 1 89 ? 17.425 -1.323 -23.379 1.00 96.50 89 LYS A O 1
ATOM 682 N N . ARG A 1 90 ? 19.114 -0.791 -24.792 1.00 95.44 90 ARG A N 1
ATOM 683 C CA . ARG A 1 90 ? 18.670 0.568 -25.114 1.00 95.44 90 ARG A CA 1
ATOM 684 C C . ARG A 1 90 ? 17.208 0.602 -25.584 1.00 95.44 90 ARG A C 1
ATOM 686 O O . ARG A 1 90 ? 16.825 -0.152 -26.488 1.00 95.44 90 ARG A O 1
ATOM 693 N N . MET A 1 91 ? 16.425 1.474 -24.967 1.00 97.25 91 MET A N 1
ATOM 694 C CA . MET A 1 91 ? 15.034 1.790 -25.276 1.00 97.25 91 MET A CA 1
ATOM 695 C C . MET A 1 91 ? 14.944 2.833 -26.413 1.00 97.25 91 MET A C 1
ATOM 697 O O . MET A 1 91 ? 15.968 3.368 -26.855 1.00 97.25 91 MET A O 1
ATOM 701 N N . PRO A 1 92 ? 13.742 3.112 -26.951 1.00 98.00 92 PRO A N 1
ATOM 702 C CA . PRO A 1 92 ? 13.535 4.241 -27.857 1.00 98.00 92 PRO A CA 1
ATOM 703 C C . PRO A 1 92 ? 13.991 5.572 -27.229 1.00 98.00 92 PRO A C 1
ATOM 705 O O . PRO A 1 92 ? 13.912 5.697 -26.007 1.00 98.00 92 PRO A O 1
ATOM 708 N N . PRO A 1 93 ? 14.440 6.558 -28.033 1.00 97.56 93 PRO A N 1
ATOM 709 C CA . PRO A 1 93 ? 15.009 7.813 -27.531 1.00 97.56 93 PRO A CA 1
ATOM 710 C C . PRO A 1 93 ? 14.177 8.495 -26.438 1.00 97.56 93 PRO A C 1
ATOM 712 O O . PRO A 1 93 ? 14.720 8.774 -25.377 1.00 97.56 93 PRO A O 1
ATOM 715 N N . ASP A 1 94 ? 12.867 8.647 -26.642 1.00 97.50 94 ASP A N 1
ATOM 716 C CA . ASP A 1 94 ? 11.963 9.316 -25.693 1.00 97.50 94 ASP A CA 1
ATOM 717 C C . ASP A 1 94 ? 11.906 8.610 -24.325 1.00 97.50 94 ASP A C 1
ATOM 719 O O . ASP A 1 94 ? 11.776 9.241 -23.279 1.00 97.50 94 ASP A O 1
ATOM 723 N N . ALA A 1 95 ? 12.023 7.277 -24.313 1.00 96.38 95 ALA A N 1
ATOM 724 C CA . ALA A 1 95 ? 12.032 6.498 -23.078 1.00 96.38 95 ALA A CA 1
ATOM 725 C C . ALA A 1 95 ? 13.379 6.592 -22.345 1.00 96.38 95 ALA A C 1
ATOM 727 O O . ALA A 1 95 ? 13.405 6.493 -21.121 1.00 96.38 95 ALA A O 1
ATOM 728 N N . GLU A 1 96 ? 14.485 6.770 -23.074 1.00 96.56 96 GLU A N 1
ATOM 729 C CA . GLU A 1 96 ? 15.793 7.036 -22.466 1.00 96.56 96 GLU A CA 1
ATOM 730 C C . GLU A 1 96 ? 15.849 8.450 -21.887 1.00 96.56 96 GLU A C 1
ATOM 732 O O . GLU A 1 96 ? 16.310 8.613 -20.767 1.00 96.56 96 GLU A O 1
ATOM 737 N N . GLU A 1 97 ? 15.320 9.451 -22.594 1.00 95.81 97 GLU A N 1
ATOM 738 C CA . GLU A 1 97 ? 15.224 10.823 -22.079 1.00 95.81 97 GLU A CA 1
ATOM 739 C C . GLU A 1 97 ? 14.412 10.871 -20.779 1.00 95.81 97 GLU A C 1
ATOM 741 O O . GLU A 1 97 ? 14.874 11.411 -19.776 1.00 95.81 97 GLU A O 1
ATOM 746 N N . LEU A 1 98 ? 13.250 10.210 -20.750 1.00 94.81 98 LEU A N 1
ATOM 747 C CA . LEU A 1 98 ? 12.460 10.076 -19.526 1.00 94.81 98 LEU A CA 1
ATOM 748 C C . LEU A 1 98 ? 13.221 9.338 -18.414 1.00 94.81 98 LEU A C 1
ATOM 750 O O . LEU A 1 98 ? 13.082 9.675 -17.239 1.00 94.81 98 LEU A O 1
ATOM 754 N N . TRP A 1 99 ? 13.999 8.311 -18.762 1.00 95.19 99 TRP A N 1
ATOM 755 C CA . TRP A 1 99 ? 14.787 7.572 -17.782 1.00 95.19 99 TRP A CA 1
ATOM 756 C C . TRP A 1 99 ? 15.862 8.451 -17.135 1.00 95.19 99 TRP A C 1
ATOM 758 O O . TRP A 1 99 ? 16.031 8.376 -15.920 1.00 95.19 99 TRP A O 1
ATOM 768 N N . GLU A 1 100 ? 16.546 9.298 -17.909 1.00 94.00 100 GLU A N 1
ATOM 769 C CA . GLU A 1 100 ? 17.555 10.222 -17.377 1.00 94.00 100 GLU A CA 1
ATOM 770 C C . GLU A 1 100 ? 16.945 11.238 -16.398 1.00 94.00 100 GLU A C 1
ATOM 772 O O . GLU A 1 100 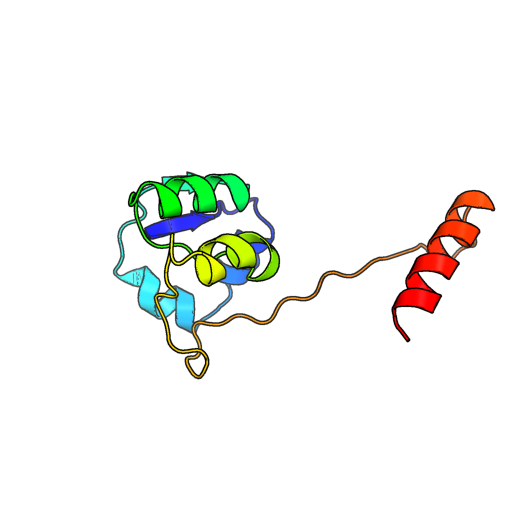? 17.525 11.454 -15.339 1.00 94.00 100 GLU A O 1
ATOM 777 N N . ILE A 1 101 ? 15.725 11.741 -16.646 1.00 94.50 101 ILE A N 1
ATOM 778 C CA . ILE A 1 101 ? 15.009 12.611 -15.686 1.00 94.50 101 ILE A CA 1
ATOM 779 C C . ILE A 1 101 ? 14.871 11.923 -14.317 1.00 94.50 101 ILE A C 1
ATOM 781 O O . ILE A 1 101 ? 15.167 12.514 -13.280 1.00 94.50 101 ILE A O 1
ATOM 785 N N . PHE A 1 102 ? 14.461 10.650 -14.294 1.00 90.81 102 PHE A N 1
ATOM 786 C CA . PHE A 1 102 ? 14.308 9.906 -13.038 1.00 90.81 102 PHE A CA 1
ATOM 787 C C . PHE A 1 102 ? 15.639 9.556 -12.361 1.00 90.81 102 PHE A C 1
ATOM 789 O O . PHE A 1 102 ? 15.657 9.334 -11.149 1.00 90.81 102 PHE A O 1
ATOM 796 N N . VAL A 1 103 ? 16.736 9.460 -13.117 1.00 89.94 103 VAL A N 1
ATOM 797 C CA . VAL A 1 103 ? 18.081 9.249 -12.562 1.00 89.94 103 VAL A CA 1
ATOM 798 C C . VAL A 1 103 ? 18.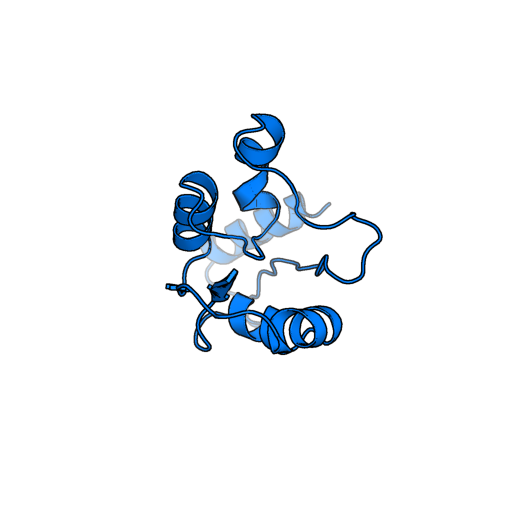606 10.537 -11.931 1.00 89.94 103 VAL A C 1
ATOM 800 O O . VAL A 1 103 ? 19.165 10.484 -10.837 1.00 89.94 103 VAL A O 1
ATOM 803 N N . GLU A 1 104 ? 18.393 11.683 -12.576 1.00 83.25 104 GLU A N 1
ATOM 804 C CA . GLU A 1 104 ? 18.796 12.996 -12.063 1.00 83.25 104 GLU A CA 1
ATOM 805 C C . GLU A 1 104 ? 18.038 13.371 -10.780 1.00 83.25 104 GLU A C 1
ATOM 807 O O . GLU A 1 104 ? 18.652 13.862 -9.838 1.00 83.25 104 GLU A O 1
ATOM 812 N N . GLU A 1 105 ? 16.738 13.064 -10.689 1.00 75.00 105 GLU A N 1
ATOM 813 C CA . GLU A 1 105 ? 15.921 13.300 -9.483 1.00 75.00 105 GLU A CA 1
ATOM 814 C C . GLU A 1 105 ? 16.248 12.367 -8.295 1.00 75.00 105 GLU A C 1
ATOM 816 O O . GLU A 1 105 ? 15.739 12.574 -7.191 1.00 75.00 105 GLU A O 1
ATOM 821 N N . GLN A 1 106 ? 17.062 11.321 -8.491 1.00 60.97 106 GLN A N 1
ATOM 822 C CA . GLN A 1 106 ? 17.497 10.417 -7.415 1.00 60.97 106 GLN A CA 1
ATOM 823 C C . GLN A 1 106 ? 18.770 10.877 -6.678 1.00 60.97 106 GLN A C 1
ATOM 825 O O . GLN A 1 106 ? 19.141 10.229 -5.693 1.00 60.97 106 GLN A O 1
ATOM 830 N N . ILE A 1 107 ? 19.424 11.953 -7.135 1.00 45.66 107 ILE A N 1
ATOM 831 C CA . ILE A 1 107 ? 20.613 12.578 -6.519 1.00 45.66 107 ILE A CA 1
ATOM 832 C C . ILE A 1 107 ? 20.183 13.726 -5.599 1.00 45.66 107 ILE A C 1
ATOM 834 O O . ILE A 1 107 ? 20.739 13.800 -4.478 1.00 45.66 107 ILE A O 1
#

Foldseek 3Di:
DAAEDPVAPVNVLQCPQPQNCVVCVPPDHQYYYNDLVVVLVCQLVVVDDDDHPCVVCVVCCVVVSHHDPDDPPDSNDDDDDDDDDDDPDDDPPVVVVVVVVVVVVVD

InterPro domains:
  IPR005119 LysR, substrate-binding [PF03466] (6-105)

Organism: Salmonella virchow (NCBI:txid48409)

Radius of gyration: 17.4 Å; chains: 1; bounding box: 36×31×45 Å

pLDDT: mean 94.4, std 6.57, range [45.66, 98.38]

Secondary structure (DSSP, 8-state):
-EEE-TTSHHHHHHHT-HHHHHHHTTS---EEES-HHHHHHHHHHTS------HHHHHHHHHTTSS--SS-TTSTT-----------SSPPPHHHHHHHHHHHHTT-